Protein AF-A0A970CFU5-F1 (afdb_monomer_lite)

Radius of gyration: 28.14 Å; chains: 1; bounding box: 44×38×75 Å

Foldseek 3Di:
DDWDWDDDPPWIWIFDWDFDQDPNDTDIDTPDTQGTPPDPCPVVSVVVVLVVVLVVPPVSVVVVVVPPPPPDPDDPPDVVVVVVVVCVVVCVVVVVVVVD

Sequence (100 aa):
MFARIRKSGKYDYLQIVENQRVQSKVTQRVIATVGRMDKPSAEGEVETLIRSLSRFSEKALLVSSGKSDVQCEAKTIGPAIVFDRLWRELGIHNAIDGLL

Structure (mmCIF, N/CA/C/O backbone):
data_AF-A0A970CFU5-F1
#
_entry.id   AF-A0A970CFU5-F1
#
loop_
_atom_site.group_PDB
_atom_site.id
_atom_site.type_symbol
_atom_site.label_atom_id
_atom_site.label_alt_id
_atom_site.label_comp_id
_atom_site.label_asym_id
_atom_site.label_entity_id
_atom_site.label_seq_id
_atom_site.pdbx_PDB_ins_code
_atom_site.Cartn_x
_atom_site.Cartn_y
_atom_site.Cartn_z
_atom_site.occupancy
_atom_site.B_iso_or_equiv
_atom_site.auth_seq_id
_atom_site.auth_comp_id
_atom_site.auth_asym_id
_atom_site.auth_atom_id
_atom_site.pdbx_PDB_model_num
ATOM 1 N N . MET A 1 1 ? -1.646 -10.461 9.640 1.00 90.75 1 MET A N 1
ATOM 2 C CA . MET A 1 1 ? -2.004 -9.096 10.089 1.00 90.75 1 MET A CA 1
ATOM 3 C C . MET A 1 1 ? -2.420 -8.289 8.872 1.00 90.75 1 MET A C 1
ATOM 5 O O . MET A 1 1 ? -1.985 -8.638 7.781 1.00 90.75 1 MET A O 1
ATOM 9 N N . PHE A 1 2 ? -3.247 -7.261 9.023 1.00 91.50 2 PHE A N 1
ATOM 10 C CA . PHE A 1 2 ? -3.654 -6.390 7.917 1.00 91.50 2 PHE A CA 1
ATOM 11 C C . PHE A 1 2 ? -4.047 -5.002 8.431 1.00 91.50 2 PHE A C 1
ATOM 13 O O . PHE A 1 2 ? -4.297 -4.823 9.625 1.00 91.50 2 PHE A O 1
ATOM 20 N N . ALA A 1 3 ? -4.086 -4.022 7.529 1.00 92.94 3 ALA A N 1
ATOM 21 C CA . ALA A 1 3 ? -4.551 -2.677 7.831 1.00 92.94 3 ALA A CA 1
ATOM 22 C C . ALA A 1 3 ? -6.069 -2.565 7.614 1.00 92.94 3 ALA A C 1
ATOM 24 O O . ALA A 1 3 ? -6.604 -3.123 6.656 1.00 92.94 3 ALA A O 1
ATOM 25 N N . ARG A 1 4 ? -6.770 -1.837 8.485 1.00 93.69 4 ARG A N 1
ATOM 26 C CA . ARG A 1 4 ? -8.195 -1.511 8.322 1.00 93.69 4 ARG A CA 1
ATOM 27 C C . ARG A 1 4 ? -8.489 -0.089 8.778 1.00 93.69 4 ARG A C 1
ATOM 29 O O . ARG A 1 4 ? -7.781 0.442 9.632 1.00 93.69 4 ARG A O 1
ATOM 36 N N . ILE A 1 5 ? -9.586 0.476 8.286 1.00 93.62 5 ILE A N 1
ATOM 37 C CA . ILE A 1 5 ? -10.114 1.751 8.774 1.00 93.62 5 ILE A CA 1
ATOM 38 C C . ILE A 1 5 ? -11.189 1.480 9.829 1.00 93.62 5 ILE A C 1
ATOM 40 O O . ILE A 1 5 ? -12.101 0.681 9.613 1.00 93.62 5 ILE A O 1
ATOM 44 N N . ARG A 1 6 ? -11.088 2.152 10.977 1.00 94.44 6 ARG A N 1
ATOM 45 C CA . ARG A 1 6 ? -12.118 2.176 12.019 1.00 94.44 6 ARG A CA 1
ATOM 46 C C . ARG A 1 6 ? -12.681 3.588 12.136 1.00 94.44 6 ARG A C 1
ATOM 48 O O . ARG A 1 6 ? -11.945 4.512 12.481 1.00 94.44 6 ARG A O 1
ATOM 55 N N . LYS A 1 7 ? -13.993 3.730 11.948 1.00 93.56 7 LYS A N 1
ATOM 56 C CA . LYS A 1 7 ? -14.708 4.978 12.239 1.00 93.56 7 LYS A CA 1
ATOM 57 C C . LYS A 1 7 ? -14.882 5.150 13.745 1.00 93.56 7 LYS A C 1
ATOM 59 O O . LYS A 1 7 ? -15.282 4.214 14.441 1.00 93.56 7 LYS A O 1
ATOM 64 N N . SER A 1 8 ? -14.578 6.335 14.256 1.00 90.38 8 SER A N 1
ATOM 65 C CA . SER A 1 8 ? -14.781 6.702 15.656 1.00 90.38 8 SER A CA 1
ATOM 66 C C . SER A 1 8 ? -15.330 8.122 15.727 1.00 90.38 8 SER A C 1
ATOM 68 O O . SER A 1 8 ? -14.592 9.100 15.607 1.00 90.38 8 SER A O 1
ATOM 70 N N . GLY A 1 9 ? -16.648 8.240 15.901 1.00 91.69 9 GLY A N 1
ATOM 71 C CA . GLY A 1 9 ? -17.335 9.527 15.827 1.00 91.69 9 GLY A CA 1
ATOM 72 C C . GLY A 1 9 ? -17.210 10.136 14.429 1.00 91.69 9 GLY A C 1
ATOM 73 O O . GLY A 1 9 ? -17.641 9.530 13.454 1.00 91.69 9 GLY A O 1
ATOM 74 N N .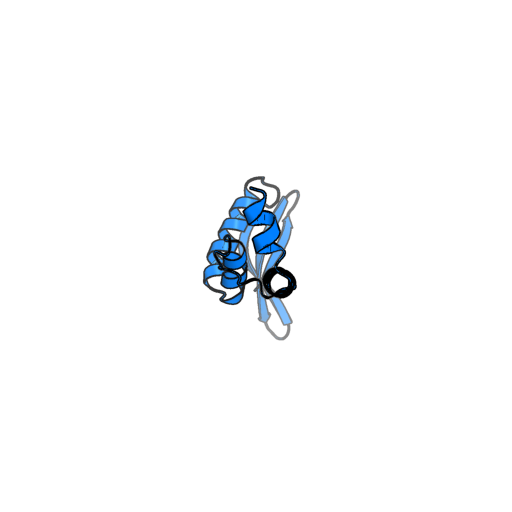 LYS A 1 10 ? -16.607 11.328 14.343 1.00 91.25 10 LYS A N 1
ATOM 75 C CA . LYS A 1 10 ? -16.401 12.066 13.084 1.00 91.25 10 LYS A CA 1
ATOM 76 C C . LYS A 1 10 ? -15.098 11.711 12.355 1.00 91.25 10 LYS A C 1
ATOM 78 O O . LYS A 1 10 ? -14.844 12.273 11.298 1.00 91.25 10 LYS A O 1
ATOM 83 N N . TYR A 1 11 ? -14.267 10.838 12.927 1.00 91.94 11 TYR A N 1
ATOM 84 C CA . TYR A 1 11 ? -12.908 10.594 12.443 1.00 91.94 11 TYR A CA 1
ATOM 85 C C . TYR A 1 11 ? -12.695 9.145 12.020 1.00 91.94 11 TYR A C 1
ATOM 87 O O . TYR A 1 11 ? -13.219 8.216 12.644 1.00 91.94 11 TYR A O 1
ATOM 95 N N . ASP A 1 12 ? -11.847 8.970 11.011 1.00 92.38 12 ASP A N 1
ATOM 96 C CA . ASP A 1 12 ? -11.472 7.676 10.456 1.00 92.38 12 ASP A CA 1
ATOM 97 C C . ASP A 1 12 ? -10.023 7.360 10.842 1.00 92.38 12 ASP A C 1
ATOM 99 O O . ASP A 1 12 ? -9.114 8.146 10.588 1.00 92.38 12 ASP A O 1
ATOM 103 N N . TYR A 1 13 ? -9.797 6.213 11.484 1.00 93.25 13 TYR A N 1
ATOM 104 C CA . TYR A 1 13 ? -8.480 5.810 11.984 1.00 93.25 13 TYR A CA 1
ATOM 105 C C . TYR A 1 13 ? -7.951 4.589 11.247 1.00 93.25 13 TYR A C 1
ATOM 107 O O . TYR A 1 13 ? -8.651 3.580 11.144 1.00 93.25 13 TYR A O 1
ATOM 115 N N . LEU A 1 14 ? -6.690 4.639 10.824 1.00 93.31 14 LEU A N 1
ATOM 116 C CA . LEU A 1 14 ? -5.986 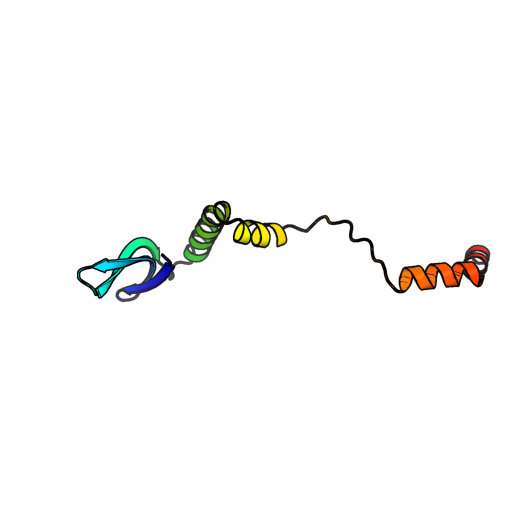3.482 10.284 1.00 93.31 14 LEU A CA 1
ATOM 117 C C . LEU A 1 14 ? -5.431 2.627 11.426 1.00 93.31 14 LEU A C 1
ATOM 119 O O . LEU A 1 14 ? -4.716 3.119 12.300 1.00 93.31 14 LEU A O 1
ATOM 123 N N . GLN A 1 15 ? -5.750 1.337 11.418 1.00 94.25 15 GLN A N 1
ATOM 124 C CA . GLN A 1 15 ? -5.297 0.374 12.418 1.00 94.25 15 GLN A CA 1
ATOM 125 C C . GLN A 1 15 ? -4.608 -0.813 11.761 1.00 94.25 15 GLN A C 1
ATOM 127 O O . GLN A 1 15 ? -5.084 -1.312 10.744 1.00 94.25 15 GLN A O 1
ATOM 132 N N . ILE A 1 16 ? -3.552 -1.314 12.398 1.00 94.31 16 ILE A N 1
ATOM 133 C CA . ILE A 1 16 ? -2.976 -2.627 12.106 1.00 94.31 16 ILE A CA 1
ATOM 134 C C . ILE A 1 16 ? -3.605 -3.624 13.070 1.00 94.31 16 ILE A C 1
ATOM 136 O O . ILE A 1 16 ? -3.559 -3.445 14.291 1.00 94.31 16 ILE A O 1
ATOM 140 N N . VAL A 1 17 ? -4.200 -4.673 12.516 1.00 96.56 17 VAL A N 1
ATOM 141 C CA . VAL A 1 17 ? -4.865 -5.723 13.282 1.00 96.56 17 VAL A CA 1
ATOM 142 C C . VAL A 1 17 ? -4.314 -7.096 12.932 1.00 96.56 17 VAL A C 1
ATOM 144 O O . VAL A 1 17 ? -3.856 -7.353 11.814 1.00 96.56 17 VAL A O 1
ATOM 147 N N . GLU A 1 18 ? -4.390 -8.006 13.888 1.00 96.25 18 GLU A N 1
ATOM 148 C CA . GLU A 1 18 ? -4.133 -9.424 13.684 1.00 96.25 18 GLU A CA 1
ATOM 149 C C . GLU A 1 18 ? -5.352 -10.256 14.044 1.00 96.25 18 GLU A C 1
ATOM 151 O O . GLU A 1 18 ? -6.161 -9.888 14.894 1.00 96.25 18 GLU A O 1
ATOM 156 N N . ASN A 1 19 ? -5.478 -11.396 13.377 1.00 95.62 19 ASN A N 1
ATOM 157 C CA . ASN A 1 19 ? -6.467 -12.393 13.733 1.00 95.62 19 ASN A CA 1
ATOM 158 C C . ASN A 1 19 ? -5.829 -13.334 14.750 1.00 95.62 19 ASN A C 1
ATOM 160 O O . ASN A 1 19 ? -4.812 -13.958 14.451 1.00 95.62 19 ASN A O 1
ATOM 164 N N . GLN A 1 20 ? -6.447 -13.463 15.918 1.00 93.75 20 GLN A N 1
ATOM 165 C CA . GLN A 1 20 ? -6.044 -14.397 16.959 1.00 93.75 20 GLN A CA 1
ATOM 166 C C . GLN A 1 20 ? -7.186 -15.379 17.220 1.00 93.75 20 GLN A C 1
ATOM 168 O O . GLN A 1 20 ? -8.350 -14.988 17.313 1.00 93.75 20 GLN A O 1
ATOM 173 N N . ARG A 1 21 ? -6.869 -16.670 17.340 1.00 92.19 21 ARG A N 1
ATOM 174 C CA . ARG A 1 21 ? -7.864 -17.683 17.703 1.00 92.19 21 ARG A CA 1
ATOM 175 C C . ARG A 1 21 ? -7.929 -17.798 19.225 1.00 92.19 21 ARG A C 1
ATOM 177 O O . ARG A 1 21 ? -6.937 -18.152 19.852 1.00 92.19 21 ARG A O 1
ATOM 184 N N . VAL A 1 22 ? -9.089 -17.514 19.806 1.00 91.62 22 VAL A N 1
ATOM 185 C CA . VAL A 1 22 ? -9.351 -17.622 21.248 1.00 91.62 22 VAL A CA 1
ATOM 186 C C . VAL A 1 22 ? -10.565 -18.520 21.435 1.00 91.62 22 VAL A C 1
ATOM 188 O O . VAL A 1 22 ? -11.624 -18.240 20.876 1.00 91.62 22 VAL A O 1
ATOM 191 N N . GLN A 1 23 ? -10.404 -19.618 22.185 1.00 83.94 23 GLN A N 1
ATOM 192 C CA . GLN A 1 23 ? -11.493 -20.548 22.534 1.00 83.94 23 GLN A CA 1
ATOM 193 C C . GLN A 1 23 ? -12.371 -20.926 21.323 1.00 83.94 23 GLN A C 1
ATOM 195 O O . GLN A 1 23 ? -13.591 -20.783 21.330 1.00 83.94 23 GLN A O 1
ATOM 200 N N . SER A 1 24 ? -11.721 -21.361 20.242 1.00 90.56 24 SER A N 1
ATOM 201 C CA . SER A 1 24 ? -12.346 -21.781 18.976 1.00 90.56 24 SER A CA 1
ATOM 202 C C . SER A 1 24 ? -12.964 -20.683 18.099 1.00 90.56 24 SER A C 1
ATOM 204 O O . SER A 1 24 ? -13.378 -20.997 16.983 1.00 90.56 24 SER A O 1
ATOM 206 N N . LYS A 1 25 ? -12.954 -19.409 18.509 1.00 91.25 25 LYS A N 1
ATOM 207 C CA . LYS A 1 25 ? -13.383 -18.271 17.675 1.00 91.25 25 LYS A CA 1
ATOM 208 C C . LYS A 1 25 ? -12.184 -17.461 17.184 1.00 91.25 25 LYS A C 1
ATOM 210 O O . LYS A 1 25 ? -11.185 -17.327 17.885 1.00 91.25 25 LYS A O 1
ATOM 215 N N . VAL A 1 26 ? -12.271 -16.934 15.963 1.00 92.94 26 VAL A N 1
ATOM 216 C CA . VAL A 1 26 ? -11.278 -15.990 15.431 1.00 92.94 26 VAL A CA 1
ATOM 217 C C . VAL A 1 26 ? -11.702 -14.584 15.837 1.00 92.94 26 VAL A C 1
ATOM 219 O O . VAL A 1 26 ? -12.753 -14.109 15.414 1.00 92.94 26 VAL A O 1
ATOM 222 N N . THR A 1 27 ? -10.881 -13.928 16.648 1.00 93.00 27 THR A N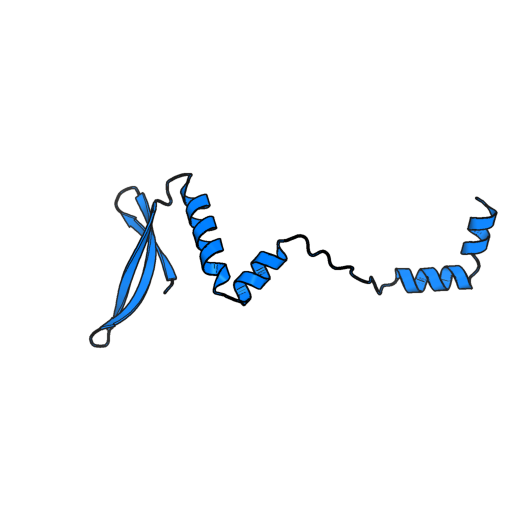 1
ATOM 223 C CA . THR A 1 27 ? -11.097 -12.561 17.123 1.00 93.00 27 THR A CA 1
ATOM 224 C C . THR A 1 27 ? -10.013 -11.654 16.557 1.00 93.00 27 THR A C 1
ATOM 226 O O . THR A 1 27 ? -8.854 -12.046 16.432 1.00 93.00 27 THR A O 1
ATOM 229 N N . GLN A 1 28 ? -10.382 -10.425 16.206 1.00 94.31 28 GLN A N 1
ATOM 230 C CA . GLN A 1 28 ? -9.431 -9.416 15.750 1.00 94.31 28 GLN A CA 1
ATOM 231 C C . GLN A 1 28 ? -8.839 -8.673 16.944 1.00 94.31 28 GLN A C 1
ATOM 233 O O . GLN A 1 28 ? -9.572 -8.053 17.717 1.00 94.31 28 GLN A O 1
ATOM 238 N N . ARG A 1 29 ? -7.513 -8.689 17.061 1.00 95.00 29 ARG A N 1
ATOM 239 C CA . ARG A 1 29 ? -6.760 -7.886 18.023 1.00 95.00 29 ARG A CA 1
ATOM 240 C C . ARG A 1 29 ? -6.157 -6.680 17.313 1.00 95.00 29 ARG A C 1
ATOM 242 O O . ARG A 1 29 ? -5.536 -6.814 16.261 1.00 95.00 29 ARG A O 1
ATOM 249 N N . VAL A 1 30 ? -6.329 -5.495 17.895 1.00 95.38 30 VAL A N 1
ATOM 250 C CA . VAL A 1 30 ? -5.652 -4.281 17.424 1.00 95.38 30 VAL A CA 1
ATOM 251 C C . VAL A 1 30 ? -4.220 -4.290 17.945 1.00 95.38 30 VAL A C 1
ATOM 253 O O . VAL A 1 30 ? -4.011 -4.357 19.153 1.00 95.38 30 VAL A O 1
ATOM 256 N N . ILE A 1 31 ? -3.254 -4.232 17.030 1.00 94.38 31 ILE A N 1
ATOM 257 C CA . ILE A 1 31 ? -1.824 -4.165 17.351 1.00 94.38 31 ILE A CA 1
ATOM 258 C C . ILE A 1 31 ? -1.411 -2.707 17.530 1.00 94.38 31 ILE A C 1
ATOM 260 O O . ILE A 1 31 ? -0.774 -2.356 18.517 1.00 94.38 31 ILE A O 1
ATOM 264 N N . ALA A 1 32 ? -1.801 -1.853 16.582 1.00 91.62 32 ALA A N 1
ATOM 265 C CA . ALA A 1 32 ? -1.468 -0.436 16.596 1.00 91.62 32 ALA A CA 1
ATOM 266 C C . ALA A 1 32 ? -2.548 0.393 15.895 1.00 91.62 32 ALA A C 1
ATOM 268 O O . ALA A 1 32 ? -3.179 -0.062 14.939 1.00 91.62 32 ALA A O 1
ATOM 269 N N . THR A 1 33 ? -2.729 1.632 16.352 1.00 90.94 33 THR A N 1
ATOM 270 C CA . THR A 1 33 ? -3.444 2.669 15.599 1.00 90.94 33 THR A CA 1
ATOM 271 C C . THR A 1 33 ? -2.391 3.582 14.989 1.00 90.94 33 THR A C 1
ATOM 273 O O . THR A 1 33 ? -1.647 4.217 15.727 1.00 90.94 33 THR A O 1
ATOM 276 N N . VAL A 1 34 ? -2.300 3.591 13.660 1.00 88.50 34 VAL A N 1
ATOM 277 C CA . VAL A 1 34 ? -1.258 4.306 12.909 1.00 88.50 34 VAL A CA 1
ATOM 278 C C . VAL A 1 34 ? -1.520 5.806 12.937 1.00 88.50 34 VAL A C 1
ATOM 280 O O . VAL A 1 34 ? -0.617 6.583 13.208 1.00 88.50 34 VAL A O 1
ATOM 283 N N . GLY A 1 35 ? -2.770 6.212 12.712 1.00 87.56 35 GLY A N 1
ATOM 284 C CA . GLY A 1 35 ? -3.117 7.624 12.642 1.00 87.56 35 GLY A CA 1
ATOM 285 C C . GLY A 1 35 ? -4.545 7.871 12.176 1.00 87.56 35 GLY A C 1
ATOM 286 O O . GLY A 1 35 ? -5.335 6.940 11.992 1.00 87.56 35 GLY A O 1
ATOM 287 N N . ARG A 1 36 ? -4.869 9.154 12.014 1.00 90.12 36 ARG A N 1
ATOM 288 C CA . ARG A 1 36 ? -6.154 9.651 11.508 1.00 90.12 36 ARG A CA 1
ATOM 289 C C . ARG A 1 36 ? -6.062 9.885 10.009 1.00 90.12 36 ARG A C 1
ATOM 291 O O . ARG A 1 36 ? -5.211 10.655 9.590 1.00 90.12 36 ARG A O 1
ATOM 298 N N . MET A 1 37 ? -6.959 9.277 9.244 1.00 88.88 37 MET A N 1
ATOM 299 C CA . MET A 1 37 ? -6.993 9.366 7.782 1.00 88.88 37 MET A CA 1
ATOM 300 C C . MET A 1 37 ? -7.615 10.660 7.262 1.00 88.88 37 MET A C 1
ATOM 302 O O . MET A 1 37 ? -7.441 10.994 6.101 1.00 88.88 37 MET A O 1
ATOM 306 N N . ASP A 1 38 ? -8.319 11.407 8.110 1.00 83.56 38 ASP A N 1
ATOM 307 C CA . ASP A 1 38 ? -8.930 12.684 7.740 1.00 83.56 38 ASP A CA 1
ATOM 308 C C . ASP A 1 38 ? -7.943 13.867 7.770 1.00 83.56 38 ASP A C 1
ATOM 310 O O . ASP A 1 38 ? -8.308 14.998 7.452 1.00 83.56 38 ASP A O 1
ATOM 314 N N . LYS A 1 39 ? -6.682 13.624 8.152 1.00 83.50 39 LYS A N 1
ATOM 315 C CA . LYS A 1 39 ? -5.626 14.638 8.143 1.00 83.50 39 LYS A CA 1
ATOM 316 C C . LYS A 1 39 ? -4.874 14.628 6.806 1.00 83.50 39 LYS A C 1
ATOM 318 O O . LYS A 1 39 ? -4.493 13.552 6.359 1.00 83.50 39 LYS A O 1
ATOM 323 N N . PRO A 1 40 ? -4.511 15.797 6.247 1.00 69.62 40 PRO A N 1
ATOM 324 C CA . PRO A 1 40 ? -3.669 15.870 5.049 1.00 69.62 40 PRO A CA 1
ATOM 325 C C . PRO A 1 40 ? -2.307 15.167 5.197 1.00 69.62 40 PRO A C 1
ATOM 327 O O . PRO A 1 40 ? -1.769 14.656 4.225 1.00 69.62 40 PRO A O 1
ATOM 330 N N . SER A 1 41 ? -1.749 15.095 6.415 1.00 73.06 41 SER A N 1
ATOM 331 C CA . SER A 1 41 ? -0.475 14.403 6.678 1.00 73.06 41 SER A CA 1
ATOM 332 C C . SER A 1 41 ? -0.569 12.875 6.613 1.00 73.06 41 SER A C 1
ATOM 334 O O . SER A 1 41 ? 0.462 12.207 6.531 1.00 73.06 41 SER A O 1
ATOM 336 N N . ALA A 1 42 ? -1.783 12.313 6.638 1.00 76.88 42 ALA A N 1
ATOM 337 C CA . ALA A 1 42 ? -1.996 10.874 6.722 1.00 76.88 42 ALA A CA 1
ATOM 338 C C . ALA A 1 42 ? -1.425 10.128 5.511 1.00 76.88 42 ALA A C 1
ATOM 340 O O . ALA A 1 42 ? -0.851 9.055 5.673 1.00 76.88 42 ALA A O 1
ATOM 341 N N . GLU A 1 43 ? -1.524 10.707 4.312 1.00 75.06 43 GLU A N 1
ATOM 342 C CA . GLU A 1 43 ? -0.967 10.108 3.094 1.00 75.06 43 GLU A CA 1
ATOM 343 C C . GLU A 1 43 ? 0.559 9.949 3.185 1.00 75.06 43 GLU A C 1
ATOM 345 O O . GLU A 1 43 ? 1.091 8.884 2.871 1.00 75.06 43 GLU A O 1
ATOM 350 N N . GLY A 1 44 ? 1.267 10.961 3.700 1.00 80.19 44 GLY A N 1
ATOM 351 C CA . GLY A 1 44 ? 2.725 10.922 3.856 1.00 80.19 44 GLY A CA 1
ATOM 352 C C . GLY A 1 44 ? 3.204 9.955 4.947 1.00 80.19 44 GLY A C 1
ATOM 353 O O . GLY A 1 44 ? 4.207 9.254 4.773 1.00 80.19 44 GLY A O 1
ATOM 354 N N . GLU A 1 45 ? 2.478 9.874 6.064 1.00 81.44 45 GLU A N 1
ATOM 355 C CA . GLU A 1 45 ? 2.766 8.921 7.146 1.00 81.44 45 GLU A CA 1
ATOM 356 C C . GLU A 1 45 ? 2.571 7.469 6.678 1.00 81.44 45 GLU A C 1
ATOM 358 O O . GLU A 1 45 ? 3.408 6.603 6.956 1.00 81.44 45 GLU A O 1
ATOM 363 N N . VAL A 1 46 ? 1.510 7.210 5.906 1.00 85.25 46 VAL A N 1
ATOM 364 C CA . VAL A 1 46 ? 1.239 5.891 5.318 1.00 85.25 46 VAL A CA 1
ATOM 365 C C . VAL A 1 46 ? 2.310 5.510 4.298 1.00 85.25 46 VAL A C 1
ATOM 367 O O . VAL A 1 46 ? 2.818 4.391 4.359 1.00 85.25 46 VAL A O 1
ATOM 370 N N . GLU A 1 47 ? 2.720 6.424 3.419 1.00 84.00 47 GLU A N 1
ATOM 371 C CA . GLU A 1 47 ? 3.786 6.167 2.440 1.00 84.00 47 GLU A CA 1
ATOM 372 C C . GLU A 1 47 ? 5.125 5.842 3.125 1.00 84.00 47 GLU A C 1
ATOM 374 O O . GLU A 1 47 ? 5.842 4.916 2.734 1.00 84.00 47 GLU A O 1
ATOM 379 N N . THR A 1 48 ? 5.442 6.548 4.213 1.00 85.31 48 THR A N 1
ATOM 380 C CA . THR A 1 48 ? 6.640 6.280 5.023 1.00 85.31 48 THR A CA 1
ATOM 381 C C . THR A 1 48 ? 6.590 4.884 5.650 1.00 85.31 48 THR A C 1
ATOM 383 O O . THR A 1 48 ? 7.592 4.158 5.643 1.00 85.31 48 THR A O 1
ATOM 386 N N . LEU A 1 49 ? 5.421 4.479 6.154 1.00 86.62 49 LEU A N 1
ATOM 387 C CA . LEU A 1 49 ? 5.207 3.150 6.723 1.00 86.62 49 LEU A CA 1
ATOM 388 C C . LEU A 1 49 ? 5.288 2.046 5.658 1.00 86.62 49 LEU A C 1
ATOM 390 O O . LEU A 1 49 ? 5.916 1.014 5.889 1.00 86.62 49 LEU A O 1
ATOM 394 N N . ILE A 1 50 ? 4.706 2.260 4.477 1.00 85.62 50 ILE A N 1
ATOM 395 C CA . ILE A 1 50 ? 4.808 1.323 3.350 1.00 85.62 50 ILE A CA 1
ATOM 396 C C . ILE A 1 50 ? 6.273 1.156 2.948 1.00 85.62 50 ILE A C 1
ATOM 398 O O . ILE A 1 50 ? 6.741 0.026 2.804 1.00 85.62 50 ILE A O 1
ATOM 402 N N . ARG A 1 51 ? 7.025 2.253 2.820 1.00 84.38 51 ARG A N 1
ATOM 403 C CA . ARG A 1 51 ? 8.449 2.219 2.466 1.00 84.38 51 ARG A CA 1
ATOM 404 C C . ARG A 1 51 ? 9.288 1.444 3.481 1.00 84.38 51 ARG A C 1
ATOM 406 O O . ARG A 1 51 ? 10.144 0.658 3.077 1.00 84.38 51 ARG A O 1
ATOM 413 N N . SER A 1 52 ? 9.069 1.653 4.780 1.00 86.38 52 SER A N 1
ATOM 414 C CA . SER A 1 52 ? 9.826 0.951 5.825 1.00 86.38 52 SER A CA 1
ATOM 415 C C . SER A 1 52 ? 9.491 -0.542 5.871 1.00 86.38 52 SER A C 1
ATOM 417 O O . SER A 1 52 ? 10.409 -1.358 5.943 1.00 86.38 52 SER A O 1
ATOM 419 N N . LEU A 1 53 ? 8.211 -0.912 5.737 1.00 86.44 53 LEU A N 1
ATOM 420 C CA . LEU A 1 53 ? 7.762 -2.308 5.698 1.00 86.44 53 LEU A CA 1
ATOM 421 C C . LEU A 1 53 ? 8.186 -3.033 4.417 1.00 86.44 53 LEU A C 1
ATOM 423 O O . LEU A 1 53 ? 8.508 -4.220 4.463 1.00 86.44 53 LEU A O 1
ATOM 427 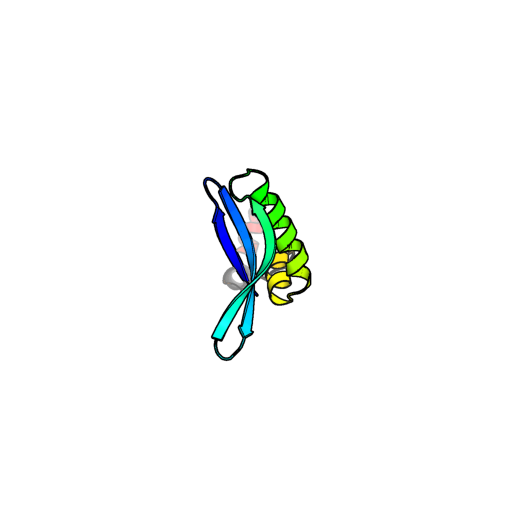N N . SER A 1 54 ? 8.230 -2.329 3.284 1.00 85.75 54 SER A N 1
ATOM 428 C CA . SER A 1 54 ? 8.599 -2.919 1.992 1.00 85.75 54 SER A CA 1
ATOM 429 C C . SER A 1 54 ? 10.008 -3.503 2.014 1.00 85.75 54 SER A C 1
ATOM 431 O O . SER A 1 54 ? 10.225 -4.539 1.399 1.00 85.75 54 SER A O 1
ATOM 433 N N . ARG A 1 55 ? 10.935 -2.929 2.799 1.00 82.25 55 ARG A N 1
ATOM 434 C CA . ARG A 1 55 ? 12.307 -3.447 2.990 1.00 82.25 55 ARG A CA 1
ATOM 435 C C . ARG A 1 55 ? 12.368 -4.878 3.529 1.00 82.25 55 ARG A C 1
ATOM 437 O O . ARG A 1 55 ? 13.392 -5.531 3.380 1.00 82.25 55 ARG A O 1
ATOM 444 N N . PHE A 1 56 ? 11.292 -5.359 4.144 1.00 83.19 56 PHE A N 1
ATOM 445 C CA . PHE A 1 56 ? 11.192 -6.713 4.688 1.00 83.19 56 PHE A CA 1
ATOM 446 C C . PHE A 1 56 ? 10.438 -7.677 3.758 1.00 83.19 56 PHE A C 1
ATOM 448 O O . PHE A 1 56 ? 10.193 -8.821 4.132 1.00 83.19 56 PHE A O 1
ATOM 455 N N . SER A 1 57 ? 10.051 -7.237 2.556 1.00 79.06 57 SER A N 1
ATOM 456 C CA . SER A 1 57 ? 9.359 -8.055 1.560 1.00 79.06 57 SER A CA 1
ATOM 457 C C . SER A 1 57 ? 10.090 -7.990 0.225 1.00 79.06 57 SER A C 1
ATOM 459 O O . SER A 1 57 ? 10.086 -6.967 -0.453 1.00 79.06 57 SER A O 1
ATOM 461 N N . GLU A 1 58 ? 10.678 -9.113 -0.183 1.00 66.00 58 GLU A N 1
ATOM 462 C CA . GLU A 1 58 ? 11.431 -9.249 -1.436 1.00 66.00 58 GLU A CA 1
ATOM 463 C C . GLU A 1 58 ? 10.595 -8.840 -2.666 1.00 66.00 58 GLU A C 1
ATOM 465 O O . GLU A 1 58 ? 11.059 -8.109 -3.539 1.00 66.00 58 GLU A O 1
ATOM 470 N N . LYS A 1 59 ? 9.307 -9.210 -2.684 1.00 68.69 59 LYS A N 1
ATOM 471 C CA . LYS A 1 59 ? 8.368 -8.825 -3.752 1.00 68.69 59 LYS A CA 1
ATOM 472 C C . LYS A 1 59 ? 8.012 -7.336 -3.727 1.00 68.69 59 LYS A C 1
ATOM 474 O O . LYS A 1 59 ? 7.857 -6.735 -4.786 1.00 68.69 59 LYS A O 1
ATOM 479 N N . ALA A 1 60 ? 7.867 -6.737 -2.544 1.00 67.19 60 ALA A N 1
ATOM 480 C CA . ALA A 1 60 ? 7.569 -5.308 -2.431 1.00 67.19 60 ALA A CA 1
ATOM 481 C C . ALA A 1 60 ? 8.790 -4.454 -2.800 1.00 67.19 60 ALA A C 1
ATOM 483 O O . ALA A 1 60 ? 8.636 -3.440 -3.479 1.00 67.19 60 ALA A O 1
ATOM 484 N N . LEU A 1 61 ? 9.994 -4.904 -2.429 1.00 61.56 61 LEU A N 1
ATOM 485 C CA . LEU A 1 61 ? 11.258 -4.314 -2.863 1.00 61.56 61 LEU A CA 1
ATOM 486 C C . LEU A 1 61 ? 11.355 -4.280 -4.387 1.00 61.56 61 LEU A C 1
ATOM 488 O O . LEU A 1 61 ? 11.580 -3.201 -4.925 1.00 61.56 61 LEU A O 1
ATOM 492 N N . LEU A 1 62 ? 11.087 -5.400 -5.070 1.00 60.97 62 LEU A N 1
ATOM 493 C CA . LEU A 1 62 ? 11.118 -5.492 -6.536 1.00 60.97 62 LEU A CA 1
ATOM 494 C C . LEU A 1 62 ? 10.160 -4.499 -7.223 1.00 60.97 62 LEU A C 1
ATOM 496 O O . LEU A 1 62 ? 10.514 -3.857 -8.205 1.00 60.97 62 LEU A O 1
ATOM 500 N N . VAL A 1 63 ? 8.939 -4.343 -6.704 1.00 64.25 63 VAL A N 1
ATOM 501 C CA . VAL A 1 63 ? 7.959 -3.384 -7.252 1.00 64.25 63 VAL A CA 1
ATOM 502 C C . VAL A 1 63 ? 8.358 -1.938 -6.935 1.00 64.25 63 VAL A C 1
ATOM 504 O O . VAL A 1 63 ? 8.157 -1.045 -7.757 1.00 64.25 63 VAL A O 1
ATOM 507 N N . SER A 1 64 ? 8.948 -1.692 -5.761 1.00 59.59 64 SER A N 1
ATOM 508 C CA . SER A 1 64 ? 9.439 -0.365 -5.379 1.00 59.59 64 SER A CA 1
ATOM 509 C C . SER A 1 64 ? 10.689 0.057 -6.162 1.00 59.59 64 SER A C 1
ATOM 511 O O . SER A 1 64 ? 10.815 1.233 -6.497 1.00 59.59 64 SER A O 1
ATOM 513 N N . SER A 1 65 ? 11.567 -0.887 -6.522 1.00 58.78 65 SER A N 1
ATOM 514 C CA . SER A 1 65 ? 12.729 -0.663 -7.390 1.00 58.78 65 SER A CA 1
ATOM 515 C C . SER A 1 65 ? 12.361 -0.649 -8.876 1.00 58.78 65 SER A C 1
ATOM 517 O O . SER A 1 65 ? 13.030 0.005 -9.665 1.00 58.78 65 SER A O 1
ATOM 519 N N . GLY A 1 66 ? 11.253 -1.274 -9.278 1.00 53.47 66 GLY A N 1
ATOM 520 C CA . GLY A 1 66 ? 10.698 -1.126 -10.628 1.00 53.47 66 GLY A CA 1
ATOM 521 C C . GLY A 1 66 ? 10.171 0.284 -10.938 1.00 53.47 66 GLY A C 1
ATOM 522 O O . GLY A 1 66 ? 9.934 0.598 -12.099 1.00 53.47 66 GLY A O 1
ATOM 523 N N . LYS A 1 67 ? 9.984 1.135 -9.915 1.00 52.84 67 LYS A N 1
ATOM 524 C CA . LYS A 1 67 ? 9.652 2.565 -10.061 1.00 52.84 67 LYS A CA 1
ATOM 525 C C . LYS A 1 67 ? 10.873 3.489 -10.074 1.00 52.84 67 LYS A C 1
ATOM 527 O O . LYS A 1 67 ? 10.705 4.676 -10.343 1.00 52.84 67 LYS A O 1
ATOM 532 N N . SER A 1 68 ? 12.072 2.992 -9.764 1.00 51.28 68 SER A N 1
ATOM 533 C CA . SER A 1 68 ? 13.281 3.709 -10.172 1.00 51.28 68 SER A CA 1
ATOM 534 C C . SER A 1 68 ? 13.472 3.466 -11.655 1.00 51.28 68 SER A C 1
ATOM 536 O O . SER A 1 68 ? 13.336 2.325 -12.086 1.00 51.28 68 SER A O 1
ATOM 538 N N . ASP A 1 69 ? 13.742 4.541 -12.395 1.00 52.78 69 ASP A N 1
ATOM 539 C CA . ASP A 1 69 ? 14.118 4.530 -13.806 1.00 52.78 69 ASP A CA 1
ATOM 540 C C . ASP A 1 69 ? 15.067 3.354 -14.035 1.00 52.78 69 ASP A C 1
ATOM 542 O O . ASP A 1 69 ? 16.215 3.365 -13.575 1.00 52.78 69 ASP A O 1
ATOM 546 N N . VAL A 1 70 ? 14.539 2.264 -14.596 1.00 55.00 70 VAL A N 1
ATOM 547 C CA . VAL A 1 70 ? 15.323 1.054 -14.786 1.00 55.00 70 VAL A CA 1
ATOM 548 C C . VAL A 1 70 ? 16.318 1.433 -15.866 1.00 55.00 70 VAL A C 1
ATOM 550 O O . VAL A 1 70 ? 15.985 1.451 -17.046 1.00 55.00 70 VAL A O 1
ATOM 553 N N . GLN A 1 71 ? 17.535 1.779 -15.450 1.00 53.16 71 GLN A N 1
ATOM 554 C CA . GLN A 1 71 ? 18.699 1.944 -16.313 1.00 53.16 71 GLN A CA 1
ATOM 555 C C . GLN A 1 71 ? 19.065 0.555 -16.856 1.00 53.16 71 GLN A C 1
ATOM 557 O O . GLN A 1 71 ? 20.072 -0.039 -16.478 1.00 53.16 71 GLN A O 1
ATOM 562 N N . CYS A 1 72 ? 18.189 -0.026 -17.675 1.00 55.03 72 CYS A N 1
ATOM 563 C CA . CYS A 1 72 ? 18.515 -1.184 -18.480 1.00 55.03 72 CYS A CA 1
ATOM 564 C C . CYS A 1 72 ? 18.830 -0.696 -19.888 1.00 55.03 72 CYS A C 1
ATOM 566 O O . CYS A 1 72 ? 18.010 -0.048 -20.540 1.00 55.03 72 CYS A O 1
ATOM 568 N N . GLU A 1 73 ? 20.010 -1.048 -20.385 1.00 60.47 73 GLU A N 1
ATOM 569 C CA . GLU A 1 73 ? 20.254 -1.037 -21.819 1.00 60.47 73 GLU A CA 1
ATOM 570 C C . GLU A 1 73 ? 19.425 -2.163 -22.446 1.00 60.47 73 GLU A C 1
ATOM 572 O O . GLU A 1 73 ? 19.830 -3.326 -22.506 1.00 60.47 73 GLU A O 1
ATOM 577 N N . ALA A 1 74 ? 18.212 -1.830 -22.877 1.00 61.25 74 ALA A N 1
ATOM 578 C CA . ALA A 1 74 ? 17.389 -2.744 -23.646 1.00 61.25 74 ALA A CA 1
ATOM 579 C C . ALA A 1 74 ? 17.962 -2.855 -25.066 1.00 61.25 74 ALA A C 1
ATOM 581 O O . ALA A 1 74 ? 17.928 -1.904 -25.849 1.00 61.25 74 ALA A O 1
ATOM 582 N N . LYS A 1 75 ? 18.474 -4.034 -25.435 1.00 63.69 75 LYS A N 1
ATOM 583 C CA . LYS A 1 75 ? 18.801 -4.325 -26.837 1.00 63.69 75 LYS A CA 1
ATOM 584 C C . LYS A 1 75 ? 17.502 -4.545 -27.606 1.00 63.69 75 LYS A C 1
ATOM 586 O O . LYS A 1 75 ? 16.827 -5.555 -27.422 1.00 63.69 75 LYS A O 1
ATOM 591 N N . THR A 1 76 ? 17.155 -3.598 -28.475 1.00 64.00 76 THR A N 1
ATOM 592 C CA . THR A 1 76 ? 15.971 -3.705 -29.336 1.00 64.00 76 THR A CA 1
ATOM 593 C C . THR A 1 76 ? 16.258 -4.680 -30.473 1.00 64.00 76 THR A C 1
ATOM 595 O O . THR A 1 76 ? 16.822 -4.304 -31.494 1.00 64.00 76 THR A O 1
ATOM 598 N N . ILE A 1 77 ? 15.877 -5.945 -30.300 1.00 70.4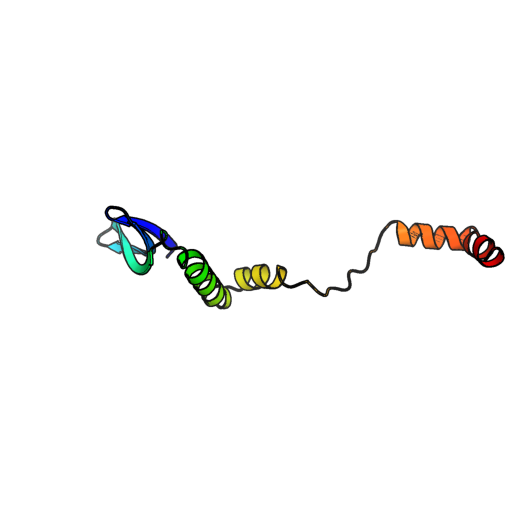4 77 ILE A N 1
ATOM 599 C CA . ILE A 1 77 ? 15.912 -6.950 -31.368 1.00 70.44 77 ILE A CA 1
ATOM 600 C C . ILE A 1 77 ? 14.566 -6.882 -32.092 1.00 70.44 77 ILE A C 1
ATOM 602 O O . ILE A 1 77 ? 13.593 -7.502 -31.672 1.00 70.44 77 ILE A O 1
ATOM 606 N N . GLY A 1 78 ? 14.483 -6.060 -33.136 1.00 75.38 78 GLY A N 1
ATOM 607 C CA . GLY A 1 78 ? 13.226 -5.791 -33.833 1.00 75.38 78 GLY A CA 1
ATOM 608 C C . GLY A 1 78 ? 13.403 -5.534 -35.328 1.00 75.38 78 GLY A C 1
ATOM 609 O O . GLY A 1 78 ? 14.527 -5.588 -35.837 1.00 75.38 78 GLY A O 1
ATOM 610 N N . PRO A 1 79 ? 12.304 -5.219 -36.038 1.00 76.25 79 PRO A N 1
ATOM 611 C CA . PRO A 1 79 ? 12.305 -5.019 -37.487 1.00 76.25 79 PRO A CA 1
ATOM 612 C C . PRO A 1 79 ? 13.352 -4.009 -37.960 1.00 76.25 79 PRO A C 1
ATOM 614 O O . PRO A 1 79 ? 13.902 -4.177 -39.039 1.00 76.25 79 PRO A O 1
ATOM 617 N N . ALA A 1 80 ? 13.686 -3.012 -37.134 1.00 82.81 80 ALA A N 1
ATOM 618 C CA . ALA A 1 80 ? 14.717 -2.020 -37.426 1.00 82.81 80 ALA A CA 1
ATOM 619 C C . ALA A 1 80 ? 16.086 -2.640 -37.766 1.00 82.81 80 ALA A C 1
ATOM 621 O O . ALA A 1 80 ? 16.736 -2.168 -38.688 1.00 82.81 80 ALA A O 1
ATOM 622 N N . ILE A 1 81 ? 16.501 -3.726 -37.098 1.00 82.12 81 ILE A N 1
ATOM 623 C CA . ILE A 1 81 ? 17.780 -4.403 -37.398 1.00 82.12 81 ILE A CA 1
ATOM 624 C C . ILE A 1 81 ? 17.702 -5.148 -38.737 1.00 82.12 81 ILE A C 1
ATOM 626 O O . ILE A 1 81 ? 18.659 -5.159 -39.509 1.00 82.12 81 ILE A O 1
ATOM 630 N N . VAL A 1 82 ? 16.552 -5.766 -39.025 1.00 85.38 82 VAL A N 1
ATOM 631 C CA . VAL A 1 82 ? 16.318 -6.465 -40.298 1.00 85.38 82 VAL A CA 1
ATOM 632 C C . VAL A 1 82 ? 16.309 -5.465 -41.452 1.00 85.38 82 VAL A C 1
ATOM 634 O O . VAL A 1 82 ? 16.966 -5.696 -42.463 1.00 85.38 82 VAL A O 1
ATOM 637 N N . PHE A 1 83 ? 15.619 -4.336 -41.286 1.00 85.25 83 PHE A N 1
ATOM 638 C CA . PHE A 1 83 ? 15.587 -3.275 -42.283 1.00 85.25 83 PHE A CA 1
ATOM 639 C C . PHE A 1 83 ? 16.944 -2.596 -42.446 1.00 85.25 83 PHE A C 1
ATOM 641 O O . PHE A 1 83 ? 17.325 -2.402 -43.588 1.00 85.25 83 PHE A O 1
ATOM 648 N N . ASP A 1 84 ? 17.708 -2.322 -41.380 1.00 86.06 84 ASP A N 1
ATOM 649 C CA . ASP A 1 84 ? 19.074 -1.773 -41.498 1.00 86.06 84 ASP A CA 1
ATOM 650 C C . ASP A 1 84 ? 19.967 -2.674 -42.358 1.00 86.06 84 ASP A C 1
ATOM 652 O O . ASP A 1 84 ? 20.629 -2.216 -43.292 1.00 86.06 84 ASP A O 1
ATOM 656 N N . ARG A 1 85 ? 19.913 -3.990 -42.115 1.00 86.50 85 ARG A N 1
ATOM 657 C CA . ARG A 1 85 ? 20.653 -4.960 -42.924 1.00 86.50 85 ARG A CA 1
ATOM 658 C C . ARG A 1 85 ? 20.191 -4.970 -44.380 1.00 86.50 85 ARG A C 1
ATOM 660 O O . ARG A 1 85 ? 21.033 -4.897 -45.270 1.00 86.50 85 ARG A O 1
ATOM 667 N N . LEU A 1 86 ? 18.881 -5.029 -44.626 1.00 90.31 86 LEU A N 1
ATOM 668 C CA . LEU A 1 86 ? 18.331 -4.962 -45.984 1.00 90.31 86 LEU A CA 1
ATOM 669 C C . LEU A 1 86 ? 18.731 -3.660 -46.682 1.00 90.31 86 LEU A C 1
ATOM 671 O O . LEU A 1 86 ? 19.013 -3.661 -47.873 1.00 90.31 86 LEU A O 1
ATOM 675 N N . TRP A 1 87 ? 18.802 -2.553 -45.947 1.00 91.19 87 TRP A N 1
ATOM 676 C CA . TRP A 1 87 ? 19.129 -1.244 -46.495 1.00 91.19 87 TRP A CA 1
ATOM 677 C C . TRP A 1 87 ? 20.586 -1.153 -46.954 1.00 91.19 87 TRP A C 1
ATOM 679 O O . TRP A 1 87 ? 20.874 -0.594 -48.018 1.00 91.19 87 TRP A O 1
ATOM 689 N N . ARG A 1 88 ? 21.490 -1.768 -46.180 1.00 89.44 88 ARG A N 1
ATOM 690 C CA . ARG A 1 88 ? 22.898 -1.968 -46.546 1.00 89.44 88 ARG A CA 1
ATOM 691 C C . ARG A 1 88 ? 23.040 -2.915 -47.739 1.00 89.44 88 ARG A C 1
ATOM 693 O O . ARG A 1 88 ? 23.758 -2.586 -48.677 1.00 89.44 88 ARG A O 1
ATOM 700 N N . GLU A 1 89 ? 22.345 -4.054 -47.732 1.00 92.19 89 GLU A N 1
ATOM 701 C CA . GLU A 1 89 ? 22.409 -5.052 -48.816 1.00 92.19 89 GLU A CA 1
ATOM 702 C C . GLU A 1 89 ? 21.832 -4.522 -50.14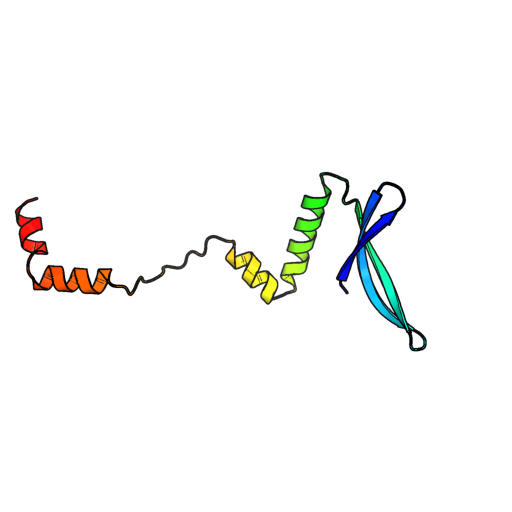2 1.00 92.19 89 GLU A C 1
ATOM 704 O O . GLU A 1 89 ? 22.368 -4.818 -51.206 1.00 92.19 89 GLU A O 1
ATOM 709 N N . LEU A 1 90 ? 20.794 -3.682 -50.091 1.00 93.69 90 LEU A N 1
ATOM 710 C CA . LEU A 1 90 ? 20.214 -3.012 -51.262 1.00 93.69 90 LEU A CA 1
ATOM 711 C C . LEU A 1 90 ? 21.024 -1.787 -51.726 1.00 93.69 90 LEU A C 1
ATOM 713 O O . LEU A 1 90 ? 20.645 -1.137 -52.697 1.00 93.69 90 LEU A O 1
ATOM 717 N N . GLY A 1 91 ? 22.117 -1.444 -51.035 1.00 88.25 91 GLY A N 1
ATOM 718 C CA . GLY A 1 91 ? 23.014 -0.346 -51.405 1.00 88.25 91 GLY A CA 1
ATOM 719 C C . GLY A 1 91 ? 22.429 1.057 -51.222 1.00 88.25 91 GLY A C 1
ATOM 720 O O . GLY A 1 91 ? 23.062 2.039 -51.606 1.00 88.25 91 GLY A O 1
ATOM 721 N N . ILE A 1 92 ? 21.248 1.183 -50.618 1.00 89.31 92 ILE A N 1
ATOM 722 C CA . ILE A 1 92 ? 20.588 2.481 -50.450 1.00 89.31 92 ILE A CA 1
ATOM 723 C C . ILE A 1 92 ? 21.334 3.338 -49.415 1.00 89.31 92 ILE A C 1
ATOM 725 O O . ILE A 1 92 ? 21.371 4.555 -49.560 1.00 89.31 92 ILE A O 1
ATOM 729 N N . HIS A 1 93 ? 21.991 2.719 -48.425 1.00 87.50 93 HIS A N 1
ATOM 730 C CA . HIS A 1 93 ? 22.883 3.430 -47.500 1.00 87.50 93 HIS A CA 1
ATOM 731 C C . HIS A 1 93 ? 23.955 4.229 -48.262 1.00 87.50 93 HIS A C 1
ATOM 733 O O . HIS A 1 93 ? 24.069 5.434 -48.081 1.00 87.50 93 HIS A O 1
ATOM 739 N N . ASN A 1 94 ? 24.633 3.584 -49.216 1.00 88.06 94 ASN A N 1
ATOM 740 C CA . ASN A 1 94 ? 25.657 4.225 -50.043 1.00 88.06 94 ASN A CA 1
ATOM 741 C C . ASN A 1 94 ? 25.071 5.298 -50.976 1.00 88.06 94 ASN A C 1
ATOM 743 O O . ASN A 1 94 ? 25.736 6.284 -51.277 1.00 88.06 94 ASN A O 1
ATOM 747 N N . ALA A 1 95 ? 23.839 5.106 -51.458 1.00 89.06 95 ALA A N 1
ATOM 748 C CA . ALA A 1 95 ? 23.165 6.083 -52.311 1.00 89.06 95 ALA A CA 1
ATOM 749 C C . ALA A 1 95 ? 22.831 7.377 -51.552 1.00 89.06 95 ALA A C 1
ATOM 751 O O . ALA A 1 95 ? 22.968 8.459 -52.114 1.00 89.06 95 ALA A O 1
ATOM 752 N N . ILE A 1 96 ? 22.411 7.264 -50.288 1.00 86.25 96 ILE A N 1
ATOM 753 C CA . ILE A 1 96 ? 22.119 8.412 -49.420 1.00 86.25 96 ILE A CA 1
ATOM 754 C C . ILE A 1 96 ? 23.414 9.092 -48.964 1.00 86.25 96 ILE A C 1
ATOM 756 O O . ILE A 1 96 ? 23.495 10.314 -49.029 1.00 86.25 96 ILE A O 1
ATOM 760 N N . ASP A 1 97 ? 24.437 8.325 -48.576 1.00 85.62 97 ASP A N 1
ATOM 761 C CA . ASP A 1 97 ? 25.743 8.876 -48.182 1.00 85.62 97 ASP A CA 1
ATOM 762 C C . ASP A 1 97 ? 26.442 9.607 -49.337 1.00 85.62 97 ASP A C 1
ATOM 764 O O . ASP A 1 97 ? 27.202 10.536 -49.108 1.00 85.62 97 ASP A O 1
ATOM 768 N N . GLY A 1 98 ? 26.179 9.222 -50.589 1.00 84.06 98 GLY A N 1
ATOM 769 C CA . GLY A 1 98 ? 26.672 9.945 -51.765 1.00 84.06 98 GLY A CA 1
ATOM 770 C C . GLY A 1 98 ? 25.899 11.228 -52.102 1.00 84.06 98 GLY A C 1
ATOM 771 O O . GLY A 1 98 ? 26.310 11.954 -53.007 1.00 84.06 98 GLY A O 1
ATOM 772 N N . LEU A 1 99 ? 24.771 11.487 -51.432 1.00 77.81 99 LEU A N 1
ATOM 773 C CA . LEU A 1 99 ? 23.912 12.661 -51.634 1.00 77.81 99 LEU A CA 1
ATOM 774 C C . LEU A 1 99 ? 24.054 13.719 -50.525 1.00 77.81 99 LEU A C 1
ATOM 776 O O . LEU A 1 99 ? 23.569 14.838 -50.712 1.00 77.81 99 LEU A O 1
ATOM 780 N N . LEU A 1 100 ? 24.676 13.369 -49.396 1.00 62.56 100 LEU A N 1
ATOM 781 C CA . LEU A 1 100 ? 24.966 14.242 -48.249 1.00 62.56 100 LEU A CA 1
ATOM 782 C C . LEU A 1 100 ? 26.441 14.661 -48.237 1.00 62.56 100 LEU A C 1
ATOM 784 O O . LEU A 1 100 ? 26.698 15.807 -47.804 1.00 62.56 100 LEU A O 1
#

pLDDT: mean 82.11, std 12.72, range [51.28, 96.56]

Secondary structure (DSSP, 8-state):
-EEEEEEETTEEEEEEEEEEEETTEEEEEEEEEEEETTSTTHHHHHHHHHHHHHTT-HHHHHHHHTTS---------SHHHHHHHHHHHTTHHHHHHTT-